Protein AF-A0A9N9FA40-F1 (afdb_monomer_lite)

Radius of gyration: 13.65 Å; chains: 1; bounding box: 37×22×40 Å

Sequence (79 aa):
MGGNHPIWHHFTKLGPDKDYKQGCAKCNYCDHKCNESVVRCEGHLRGCNNAGIEIKQSYFGPTFQEPEQKNLTSRQRNS

pLDDT: mean 79.22, std 16.95, range [41.44, 94.5]

Foldseek 3Di:
DDDPDVLCVQWPFPQDDPVDPATWIAGPQPRDIDHPDPVGSLVCLLAPPRNDPVNNCVRVHVPRDRDPPPDPPPDDDDD

Organism: NCBI:txid60492

Structure (mmCIF, N/CA/C/O backbone):
data_AF-A0A9N9FA40-F1
#
_entry.id   AF-A0A9N9FA40-F1
#
loop_
_atom_site.group_PDB
_atom_site.id
_atom_site.type_symbol
_atom_site.label_atom_id
_atom_site.label_alt_id
_atom_site.label_comp_id
_atom_site.label_asym_id
_atom_site.label_entity_id
_atom_site.label_seq_id
_atom_site.pdbx_PDB_ins_code
_atom_site.Cartn_x
_atom_site.Cartn_y
_atom_site.Cartn_z
_atom_site.occupancy
_atom_site.B_iso_or_equiv
_atom_site.auth_seq_id
_atom_site.auth_comp_id
_atom_site.auth_asym_id
_atom_site.auth_atom_id
_atom_site.pdbx_PDB_model_num
ATOM 1 N N . MET A 1 1 ? 21.202 -4.600 -1.127 1.00 41.72 1 MET A N 1
ATOM 2 C CA . MET A 1 1 ? 20.322 -4.884 0.027 1.00 41.72 1 MET A CA 1
ATOM 3 C C . MET A 1 1 ? 19.212 -3.839 0.008 1.00 41.72 1 MET A C 1
ATOM 5 O O . MET A 1 1 ? 19.421 -2.731 0.476 1.00 41.72 1 MET A O 1
ATOM 9 N N . GLY A 1 2 ? 18.121 -4.107 -0.716 1.00 46.09 2 GLY A N 1
ATOM 10 C CA . GLY A 1 2 ? 17.078 -3.112 -1.010 1.00 46.09 2 GLY A CA 1
ATOM 11 C C . GLY A 1 2 ? 16.027 -3.068 0.095 1.00 46.09 2 GLY A C 1
ATOM 12 O O . GLY A 1 2 ? 15.500 -4.111 0.460 1.00 46.09 2 GLY A O 1
ATOM 13 N N . GLY A 1 3 ? 15.776 -1.873 0.632 1.00 50.38 3 GLY A N 1
ATOM 14 C CA . GLY A 1 3 ? 15.042 -1.618 1.871 1.00 50.38 3 GLY A CA 1
ATOM 15 C C . GLY A 1 3 ? 13.672 -2.290 1.998 1.00 50.38 3 GLY A C 1
ATOM 16 O O . GLY A 1 3 ? 12.805 -2.157 1.130 1.00 50.38 3 GLY A O 1
ATOM 17 N N . ASN A 1 4 ? 13.477 -2.933 3.150 1.00 70.12 4 ASN A N 1
ATOM 18 C CA . ASN A 1 4 ? 12.197 -3.399 3.683 1.00 70.12 4 ASN A CA 1
ATOM 19 C C . ASN A 1 4 ? 11.326 -2.191 4.072 1.00 70.12 4 ASN A C 1
ATOM 21 O O . ASN A 1 4 ? 11.092 -1.913 5.244 1.00 70.12 4 ASN A O 1
ATOM 25 N N . HIS A 1 5 ? 10.899 -1.403 3.084 1.00 83.75 5 HIS A N 1
ATOM 26 C CA . HIS A 1 5 ? 9.908 -0.365 3.333 1.00 83.75 5 HIS A CA 1
ATOM 27 C C . HIS A 1 5 ? 8.573 -1.049 3.668 1.00 83.75 5 HIS A C 1
ATOM 29 O O . HIS A 1 5 ? 8.148 -1.913 2.894 1.00 83.75 5 HIS A O 1
ATOM 35 N N . PRO A 1 6 ? 7.885 -0.672 4.760 1.00 89.00 6 PRO A N 1
ATOM 36 C CA . PRO A 1 6 ? 6.649 -1.334 5.191 1.00 89.00 6 PRO A CA 1
ATOM 37 C C . PRO A 1 6 ? 5.552 -1.314 4.117 1.00 89.00 6 PRO A C 1
ATOM 39 O O . PRO A 1 6 ? 4.695 -2.190 4.090 1.00 89.00 6 PRO A O 1
ATOM 42 N N . ILE A 1 7 ? 5.622 -0.378 3.160 1.00 91.44 7 ILE A N 1
ATOM 43 C CA . ILE A 1 7 ? 4.689 -0.306 2.028 1.00 91.44 7 ILE A CA 1
ATOM 44 C C . ILE A 1 7 ? 4.659 -1.605 1.214 1.00 91.44 7 ILE A C 1
ATOM 46 O O . ILE A 1 7 ? 3.618 -1.967 0.680 1.00 91.44 7 ILE A O 1
ATOM 50 N N . TRP A 1 8 ? 5.762 -2.356 1.157 1.00 91.31 8 TRP A N 1
ATOM 51 C CA . TRP A 1 8 ? 5.827 -3.616 0.413 1.00 91.31 8 TRP A CA 1
ATOM 52 C C . TRP A 1 8 ? 5.006 -4.746 1.052 1.00 91.31 8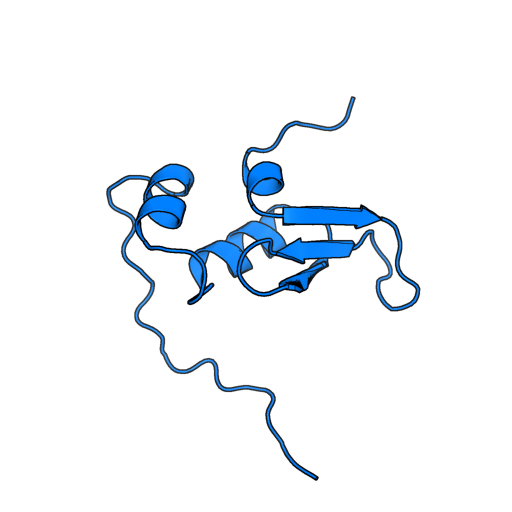 TRP A C 1
ATOM 54 O O . TRP A 1 8 ? 4.768 -5.755 0.404 1.00 91.31 8 TRP A O 1
ATOM 64 N N . HIS A 1 9 ? 4.499 -4.577 2.278 1.00 92.62 9 HIS A N 1
ATOM 65 C CA . HIS A 1 9 ? 3.508 -5.495 2.857 1.00 92.62 9 HIS A CA 1
ATOM 66 C C . HIS A 1 9 ? 2.127 -5.323 2.198 1.00 92.62 9 HIS A C 1
ATOM 68 O O . HIS A 1 9 ? 1.317 -6.248 2.163 1.00 92.62 9 HIS A O 1
ATOM 74 N N . HIS A 1 10 ? 1.868 -4.140 1.639 1.00 93.06 10 HIS A N 1
ATOM 75 C CA . HIS A 1 10 ? 0.605 -3.767 1.004 1.00 93.06 10 HIS A CA 1
ATOM 76 C C . HIS A 1 10 ? 0.637 -3.923 -0.526 1.00 93.06 10 HIS A C 1
ATOM 78 O O . HIS A 1 10 ? -0.410 -3.856 -1.175 1.00 93.06 10 HIS A O 1
ATOM 84 N N . PHE A 1 11 ? 1.824 -4.133 -1.106 1.00 93.31 11 PHE A N 1
ATOM 85 C CA . PHE A 1 11 ? 2.029 -4.217 -2.550 1.00 93.31 11 PHE A CA 1
ATOM 86 C C . PHE A 1 11 ? 2.948 -5.376 -2.929 1.00 93.31 11 PHE A C 1
ATOM 88 O O . PHE A 1 11 ? 4.049 -5.513 -2.406 1.00 93.31 11 PHE A O 1
ATOM 95 N N . THR A 1 12 ? 2.545 -6.149 -3.931 1.00 93.06 12 THR A N 1
ATOM 96 C CA . THR A 1 12 ? 3.382 -7.176 -4.554 1.00 93.06 12 THR A CA 1
ATOM 97 C C . THR A 1 12 ? 4.264 -6.546 -5.628 1.00 93.06 12 THR A C 1
ATOM 99 O O . THR A 1 12 ? 3.753 -5.972 -6.590 1.00 93.06 12 THR A O 1
ATOM 102 N N . LYS A 1 13 ? 5.589 -6.672 -5.510 1.00 90.38 13 LYS A N 1
ATOM 103 C CA . LYS A 1 13 ? 6.521 -6.277 -6.577 1.00 90.38 13 LYS A CA 1
ATOM 104 C C . LYS A 1 13 ? 6.452 -7.290 -7.717 1.00 90.38 13 LYS A C 1
ATOM 106 O O . LYS A 1 13 ? 6.710 -8.470 -7.506 1.00 90.38 13 LYS A O 1
ATOM 111 N N . LEU A 1 14 ? 6.098 -6.829 -8.910 1.00 87.69 14 LEU A N 1
ATOM 112 C CA . LEU A 1 14 ? 6.012 -7.648 -10.121 1.00 87.69 14 LEU A CA 1
ATOM 113 C C . LEU A 1 14 ? 7.292 -7.584 -10.967 1.00 87.69 14 LEU A C 1
ATOM 115 O O . LEU A 1 14 ? 7.472 -8.412 -11.854 1.00 87.69 14 LEU A O 1
ATOM 119 N N . GLY A 1 15 ? 8.191 -6.635 -10.690 1.00 81.38 15 GLY A N 1
ATOM 120 C CA . GLY A 1 15 ? 9.390 -6.423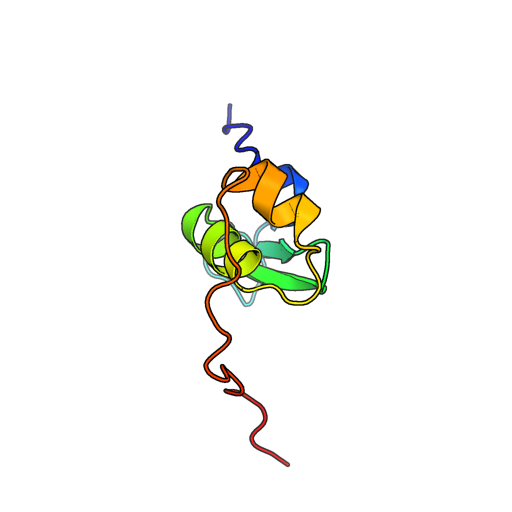 -11.498 1.00 81.38 15 GLY A CA 1
ATOM 121 C C . GLY A 1 15 ? 9.090 -5.693 -12.815 1.00 81.38 15 GLY A C 1
ATOM 122 O O . GLY A 1 15 ? 8.022 -5.094 -12.956 1.00 81.38 15 GLY A O 1
ATOM 123 N N . PRO A 1 16 ? 10.045 -5.645 -13.759 1.00 77.81 16 PRO A N 1
ATOM 124 C CA . PRO A 1 16 ? 9.889 -4.901 -15.005 1.00 77.81 16 PRO A CA 1
ATOM 125 C C . PRO A 1 16 ? 8.759 -5.484 -15.862 1.00 77.81 16 PRO A C 1
ATOM 127 O O . PRO A 1 16 ? 8.768 -6.662 -16.211 1.00 77.81 16 PRO A O 1
ATOM 130 N N . ASP A 1 17 ? 7.805 -4.629 -16.214 1.00 72.94 17 ASP A N 1
ATOM 131 C CA . ASP A 1 17 ? 6.688 -4.932 -17.106 1.00 72.94 17 ASP A CA 1
ATOM 132 C C . ASP A 1 17 ? 6.878 -4.135 -18.408 1.00 72.94 17 ASP A C 1
ATOM 134 O O . ASP A 1 17 ? 7.473 -3.056 -18.397 1.00 72.94 17 ASP A O 1
ATOM 138 N N . LYS A 1 18 ? 6.418 -4.664 -19.547 1.00 70.69 18 LYS A N 1
ATOM 139 C CA . LYS A 1 18 ? 6.636 -4.039 -20.865 1.00 70.69 18 LYS A CA 1
ATOM 140 C C . LYS A 1 18 ? 5.993 -2.651 -20.960 1.00 70.69 18 LYS A C 1
ATOM 142 O O . LYS A 1 18 ? 6.497 -1.804 -21.694 1.00 70.69 18 LYS A O 1
ATOM 147 N N . ASP A 1 19 ? 4.934 -2.415 -20.187 1.00 71.62 19 ASP A N 1
ATOM 148 C CA . ASP A 1 19 ? 4.204 -1.149 -20.134 1.00 71.62 19 ASP A CA 1
ATOM 149 C C . ASP A 1 19 ? 4.792 -0.149 -19.120 1.00 71.62 19 ASP A C 1
ATOM 151 O O . ASP A 1 19 ? 4.433 1.032 -19.112 1.00 71.62 19 ASP A O 1
ATOM 155 N N . TYR A 1 20 ? 5.740 -0.584 -18.281 1.00 66.62 20 TYR A N 1
ATOM 156 C CA . TYR A 1 20 ? 6.318 0.231 -17.217 1.00 66.62 20 TYR A CA 1
ATOM 157 C C . TYR A 1 20 ? 7.841 0.347 -17.371 1.00 66.62 20 TYR A C 1
ATOM 159 O O . TYR A 1 20 ? 8.595 -0.600 -17.174 1.00 66.62 20 TYR A O 1
ATOM 167 N N . LYS A 1 21 ? 8.327 1.566 -17.662 1.00 65.50 21 LYS A N 1
ATOM 168 C CA . LYS A 1 21 ? 9.775 1.863 -17.786 1.00 65.50 21 LYS A CA 1
ATOM 169 C C . LYS A 1 21 ? 10.589 1.557 -16.517 1.00 65.50 21 LYS A C 1
ATOM 171 O O . LYS A 1 21 ? 11.807 1.451 -16.587 1.00 65.50 21 LYS A O 1
ATOM 176 N N . GLN A 1 22 ? 9.932 1.487 -15.363 1.00 68.25 22 GLN A N 1
ATOM 177 C CA . GLN A 1 22 ? 10.497 1.080 -14.075 1.00 68.25 22 GLN A CA 1
ATOM 178 C C . GLN A 1 22 ? 9.702 -0.137 -13.587 1.00 68.25 22 GLN A C 1
ATOM 180 O O . GLN A 1 22 ? 8.589 -0.342 -14.062 1.00 68.25 22 GLN A O 1
ATOM 185 N N . GLY A 1 23 ? 10.244 -0.934 -12.659 1.00 81.94 23 GLY A N 1
ATOM 186 C CA . GLY A 1 23 ? 9.527 -2.085 -12.095 1.00 81.94 23 GLY A CA 1
ATOM 187 C C . GLY A 1 23 ? 8.082 -1.744 -11.708 1.00 81.94 23 GLY A C 1
ATOM 188 O O . GLY A 1 23 ? 7.778 -0.604 -11.355 1.00 81.94 23 GLY A O 1
ATOM 189 N N . CYS A 1 24 ? 7.179 -2.710 -11.807 1.00 88.88 24 CYS A N 1
ATOM 190 C CA . CYS A 1 24 ? 5.771 -2.573 -11.471 1.00 88.88 24 CYS A CA 1
ATOM 191 C C . CYS A 1 24 ? 5.511 -3.149 -10.075 1.00 88.88 24 CYS A C 1
ATOM 193 O O . CYS A 1 24 ? 6.073 -4.173 -9.690 1.00 88.88 24 CYS A O 1
ATOM 195 N N . ALA A 1 25 ? 4.607 -2.523 -9.333 1.00 91.25 25 ALA A N 1
ATOM 196 C CA . ALA A 1 25 ? 4.041 -3.029 -8.094 1.00 91.25 25 ALA A CA 1
ATOM 197 C C . ALA A 1 25 ? 2.518 -3.136 -8.231 1.00 91.25 25 ALA A C 1
ATOM 199 O O . ALA A 1 25 ? 1.889 -2.350 -8.938 1.00 91.25 25 ALA A O 1
ATOM 200 N N . LYS A 1 26 ? 1.919 -4.121 -7.570 1.00 92.69 26 LYS A N 1
ATOM 201 C CA . LYS A 1 26 ? 0.480 -4.381 -7.576 1.00 92.69 26 LYS A CA 1
ATOM 202 C C . LYS A 1 26 ? -0.068 -4.238 -6.167 1.00 92.69 26 LYS A C 1
ATOM 204 O O . LYS A 1 26 ? 0.448 -4.872 -5.255 1.00 92.69 26 LYS A O 1
ATOM 209 N N . CYS A 1 27 ? -1.106 -3.431 -5.991 1.00 93.88 27 CYS A N 1
ATOM 210 C CA . CYS A 1 27 ? -1.817 -3.313 -4.724 1.00 93.88 27 CYS A CA 1
ATOM 211 C C . CYS A 1 27 ? -2.479 -4.647 -4.356 1.00 93.88 27 CYS A C 1
ATOM 213 O O . CYS A 1 27 ? -3.198 -5.221 -5.172 1.00 93.88 27 CYS A O 1
ATOM 215 N N . ASN A 1 28 ? -2.279 -5.118 -3.125 1.00 94.50 28 ASN A N 1
ATOM 216 C CA . ASN A 1 28 ? -2.831 -6.395 -2.660 1.00 94.50 28 ASN A CA 1
ATOM 217 C C . ASN A 1 28 ? -4.345 -6.335 -2.370 1.00 94.50 28 ASN A C 1
ATOM 219 O O . ASN A 1 28 ? -4.962 -7.374 -2.171 1.00 94.50 28 ASN A O 1
ATOM 223 N N . TYR A 1 29 ? -4.938 -5.135 -2.336 1.00 92.88 29 TYR A N 1
ATOM 224 C CA . TYR A 1 29 ? -6.347 -4.923 -1.975 1.00 92.88 29 TYR A CA 1
ATOM 225 C C . TYR A 1 29 ? -7.278 -4.725 -3.175 1.00 92.88 29 TYR A C 1
ATOM 227 O O . TYR A 1 29 ? -8.464 -5.014 -3.083 1.00 92.88 29 TYR A O 1
ATOM 235 N N . CYS A 1 30 ? -6.776 -4.174 -4.281 1.00 91.44 30 CYS A N 1
ATOM 236 C CA . CYS A 1 30 ? -7.593 -3.832 -5.454 1.00 91.44 30 CYS A CA 1
ATOM 237 C C . CYS A 1 30 ? -6.953 -4.227 -6.788 1.00 91.44 30 CYS A C 1
ATOM 239 O O . CYS A 1 30 ? -7.423 -3.793 -7.838 1.00 91.44 30 CYS A O 1
ATOM 241 N N . ASP A 1 31 ? -5.833 -4.954 -6.745 1.00 89.81 31 ASP A N 1
ATOM 242 C CA . ASP A 1 31 ? -5.041 -5.371 -7.907 1.00 89.81 31 ASP A CA 1
ATOM 243 C C . ASP A 1 31 ? -4.556 -4.226 -8.819 1.00 89.81 31 ASP A C 1
ATOM 245 O O . ASP A 1 31 ? -4.022 -4.464 -9.906 1.00 89.81 31 ASP A O 1
ATOM 249 N N . HIS A 1 32 ? -4.673 -2.970 -8.375 1.00 89.00 32 HIS A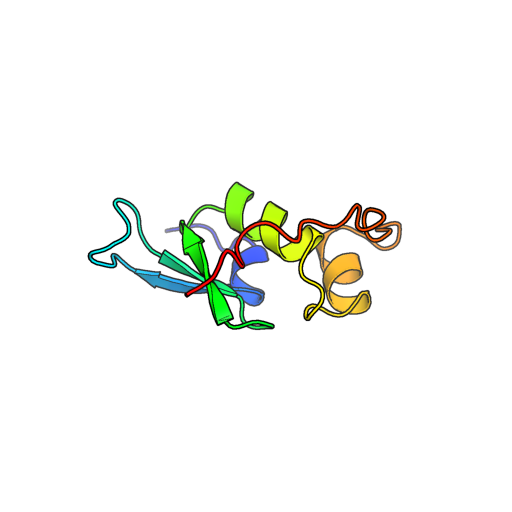 N 1
ATOM 250 C CA . HIS A 1 32 ? -4.195 -1.816 -9.125 1.00 89.00 32 HIS A CA 1
ATOM 251 C C . HIS A 1 32 ? -2.674 -1.868 -9.285 1.00 89.00 32 HIS A C 1
ATOM 253 O O . HIS A 1 32 ? -1.935 -1.996 -8.306 1.00 89.00 32 HIS A O 1
ATOM 259 N N . LYS A 1 33 ? -2.208 -1.729 -10.527 1.00 90.25 33 LYS A N 1
ATOM 260 C CA . LYS A 1 33 ? -0.787 -1.689 -10.873 1.00 90.25 33 LYS A CA 1
ATOM 261 C C . LYS A 1 33 ? -0.267 -0.252 -10.873 1.00 90.25 33 LYS A C 1
ATOM 263 O O . LYS A 1 33 ? -0.811 0.614 -11.557 1.00 90.25 33 LYS A O 1
ATOM 268 N N . CYS A 1 34 ? 0.820 -0.007 -10.155 1.00 88.06 34 CYS A N 1
ATOM 269 C CA . CYS A 1 34 ? 1.539 1.262 -10.144 1.00 88.06 34 CYS A CA 1
ATOM 270 C C . CYS A 1 34 ? 3.047 1.031 -10.282 1.00 88.06 34 CYS A C 1
ATOM 272 O O . CYS A 1 34 ? 3.533 -0.087 -10.133 1.00 88.06 34 CYS A O 1
ATOM 274 N N . ASN A 1 35 ? 3.812 2.089 -10.545 1.00 88.50 35 ASN A N 1
ATOM 275 C CA . ASN A 1 35 ? 5.272 1.985 -10.539 1.00 88.50 35 ASN A CA 1
ATOM 276 C C . ASN A 1 35 ? 5.751 1.480 -9.168 1.00 88.50 35 ASN A C 1
ATOM 278 O O . ASN A 1 35 ? 5.197 1.877 -8.140 1.00 88.50 35 ASN A O 1
ATOM 282 N N . GLU 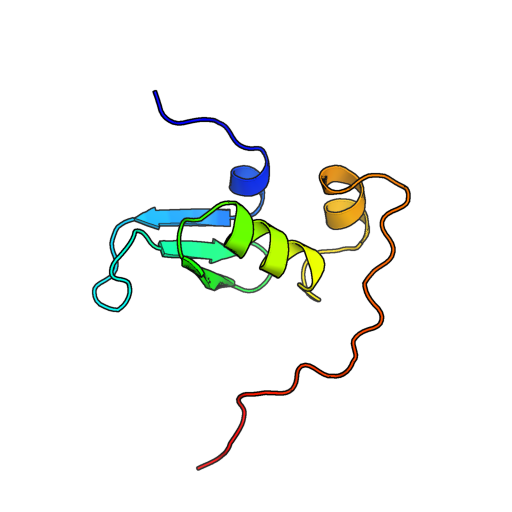A 1 36 ? 6.813 0.675 -9.155 1.00 89.00 36 GLU A N 1
ATOM 283 C CA . GLU A 1 36 ? 7.558 0.223 -7.975 1.00 89.00 36 GLU A CA 1
ATOM 284 C C . GLU A 1 36 ? 8.306 1.413 -7.345 1.00 89.00 36 GLU A C 1
ATOM 286 O O . GLU A 1 36 ? 9.528 1.513 -7.329 1.00 89.00 36 GLU A O 1
ATOM 291 N N . SER A 1 37 ? 7.536 2.374 -6.850 1.00 88.88 37 SER A N 1
ATOM 292 C CA . SER A 1 37 ? 7.984 3.589 -6.194 1.00 88.88 37 SER A CA 1
ATOM 293 C C . SER A 1 37 ? 7.195 3.726 -4.907 1.00 88.88 37 SER A C 1
ATOM 295 O O . SER A 1 37 ? 5.963 3.757 -4.940 1.00 88.88 37 SER A O 1
ATO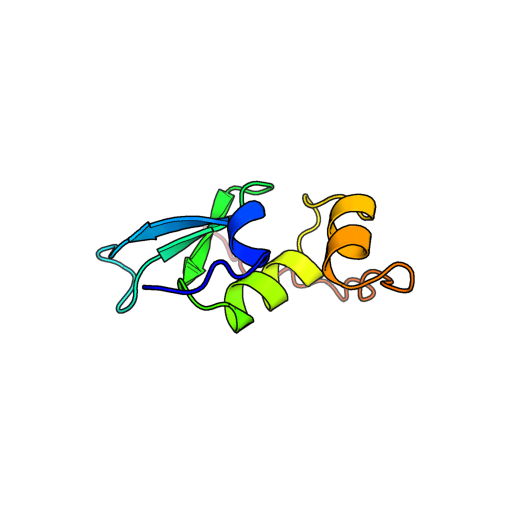M 297 N N . VAL A 1 38 ? 7.909 3.835 -3.786 1.00 89.56 38 VAL A N 1
ATOM 298 C CA . VAL A 1 38 ? 7.316 3.988 -2.450 1.00 89.56 38 VAL A CA 1
ATOM 299 C C . VAL A 1 38 ? 6.293 5.123 -2.447 1.00 89.56 38 VAL A C 1
ATOM 301 O O . VAL A 1 38 ? 5.136 4.885 -2.134 1.00 89.56 38 VAL A O 1
ATOM 304 N N . VAL A 1 39 ? 6.665 6.302 -2.954 1.00 90.31 39 VAL A N 1
ATOM 305 C CA . VAL A 1 39 ? 5.790 7.488 -3.011 1.00 90.31 39 VAL A CA 1
ATOM 306 C C . VAL A 1 39 ? 4.497 7.223 -3.795 1.00 90.31 39 VAL A C 1
ATOM 308 O O . VAL A 1 39 ? 3.421 7.680 -3.413 1.00 90.31 39 VAL A O 1
ATOM 311 N N . ARG A 1 40 ? 4.576 6.470 -4.902 1.00 89.56 40 ARG A N 1
ATOM 312 C CA . ARG A 1 40 ? 3.395 6.124 -5.714 1.00 89.56 40 ARG A CA 1
ATOM 313 C C . ARG A 1 40 ? 2.506 5.106 -5.006 1.00 89.56 40 ARG A C 1
ATOM 315 O O . ARG A 1 40 ? 1.288 5.266 -5.020 1.00 89.56 40 ARG A O 1
ATOM 322 N N . CYS A 1 41 ? 3.111 4.100 -4.381 1.00 91.56 41 CYS A N 1
ATOM 323 C CA . CYS A 1 41 ? 2.399 3.075 -3.623 1.00 91.56 41 CYS A CA 1
ATOM 324 C C . CYS A 1 41 ? 1.716 3.681 -2.387 1.00 91.56 41 CYS A C 1
ATOM 326 O O . CYS A 1 41 ? 0.544 3.421 -2.148 1.00 91.56 41 CYS A O 1
ATOM 328 N N . GLU A 1 42 ? 2.391 4.563 -1.650 1.00 92.19 42 GLU A N 1
ATOM 329 C CA . GLU A 1 42 ? 1.810 5.290 -0.515 1.00 92.19 42 GLU A CA 1
ATOM 330 C C . GLU A 1 42 ? 0.652 6.186 -0.950 1.00 92.19 42 GLU A C 1
ATOM 332 O O . GLU A 1 42 ? -0.418 6.154 -0.343 1.00 92.19 42 GLU A O 1
ATOM 337 N N . GLY A 1 43 ? 0.821 6.933 -2.046 1.00 91.56 43 GLY A N 1
ATOM 338 C CA . GLY A 1 43 ? -0.255 7.739 -2.619 1.00 91.56 43 GLY A CA 1
ATOM 339 C C . GLY A 1 43 ? -1.481 6.899 -2.989 1.00 91.56 43 GLY A C 1
ATOM 340 O O . GLY A 1 43 ? -2.609 7.307 -2.716 1.00 91.56 43 GLY A O 1
ATOM 341 N N . HIS A 1 44 ? -1.267 5.704 -3.549 1.00 92.06 44 HIS A N 1
ATOM 342 C CA . HIS A 1 44 ? -2.352 4.767 -3.829 1.00 92.06 44 HIS A CA 1
ATOM 343 C C . HIS A 1 44 ? -2.991 4.225 -2.544 1.00 92.06 44 HIS A C 1
ATOM 345 O O . HIS A 1 44 ? -4.209 4.295 -2.414 1.00 92.06 44 HIS A O 1
ATOM 351 N N . LEU A 1 45 ? -2.204 3.726 -1.582 1.00 91.50 45 LEU A N 1
ATOM 352 C CA . LEU A 1 45 ? -2.709 3.159 -0.324 1.00 91.50 45 LEU A CA 1
ATOM 353 C C . LEU A 1 45 ? -3.570 4.169 0.441 1.00 91.50 45 LEU A C 1
ATOM 355 O O . LEU A 1 45 ? -4.632 3.816 0.951 1.00 91.50 45 LEU A O 1
ATOM 359 N N . ARG A 1 46 ? -3.152 5.439 0.442 1.00 90.56 46 ARG A N 1
ATOM 360 C CA . ARG A 1 46 ? -3.873 6.548 1.071 1.00 90.56 46 ARG A CA 1
ATOM 361 C C . ARG A 1 46 ? -5.298 6.720 0.537 1.00 90.56 46 ARG A C 1
ATOM 363 O O . ARG A 1 46 ? -6.195 7.044 1.307 1.00 90.56 46 ARG A O 1
ATOM 370 N N . GLY A 1 47 ? -5.494 6.529 -0.768 1.00 88.00 47 GLY A N 1
ATOM 371 C CA . GLY A 1 47 ? -6.784 6.687 -1.448 1.00 88.00 47 GLY A CA 1
ATOM 372 C C . GLY A 1 47 ? -7.480 5.374 -1.817 1.00 88.00 47 GLY A C 1
ATOM 373 O O . GLY A 1 47 ? -8.526 5.402 -2.463 1.00 88.00 47 GLY A O 1
ATOM 374 N N . CYS A 1 48 ? -6.908 4.220 -1.469 1.00 90.06 48 CYS A N 1
ATOM 375 C CA . CYS A 1 48 ? -7.430 2.928 -1.899 1.00 90.06 48 CYS A CA 1
ATOM 376 C C . CYS A 1 48 ? -8.703 2.580 -1.121 1.00 90.06 48 CYS A C 1
ATOM 378 O O . CYS A 1 48 ? -8.632 2.217 0.048 1.00 90.06 48 CYS A O 1
ATOM 380 N N . ASN A 1 49 ? -9.866 2.632 -1.772 1.00 87.12 49 ASN A N 1
ATOM 381 C CA . ASN A 1 49 ? -11.153 2.288 -1.148 1.00 87.12 49 ASN A CA 1
ATOM 382 C C . ASN A 1 49 ? -11.250 0.824 -0.696 1.00 87.12 49 ASN A C 1
ATOM 384 O O . ASN A 1 49 ? -11.999 0.516 0.221 1.00 87.12 49 ASN A O 1
ATOM 388 N N . ASN A 1 50 ? -10.484 -0.075 -1.320 1.00 89.94 50 ASN A N 1
ATOM 389 C CA . ASN A 1 50 ? -10.459 -1.489 -0.937 1.00 89.94 50 ASN A CA 1
ATOM 390 C C . ASN A 1 50 ? -9.506 -1.768 0.234 1.00 89.94 50 ASN A C 1
ATOM 392 O O . ASN A 1 50 ? -9.602 -2.814 0.869 1.00 89.94 50 ASN A O 1
ATOM 396 N N . ALA A 1 51 ? -8.572 -0.857 0.527 1.00 88.12 51 ALA A N 1
ATOM 397 C CA . ALA A 1 51 ? -7.775 -0.950 1.740 1.00 88.12 51 ALA A CA 1
ATOM 398 C C . ALA A 1 51 ? -8.627 -0.441 2.909 1.00 88.12 51 ALA A C 1
ATOM 400 O O . ALA A 1 51 ? -9.027 0.725 2.929 1.00 88.12 51 ALA A O 1
ATOM 401 N N . GLY A 1 52 ? -8.907 -1.314 3.877 1.00 88.25 52 GLY A N 1
ATOM 402 C CA . GLY A 1 52 ? -9.665 -0.944 5.071 1.00 88.25 52 GLY A CA 1
ATOM 403 C C . GLY A 1 52 ? -8.995 0.191 5.850 1.00 88.25 52 GLY A C 1
ATOM 404 O O . GLY A 1 52 ? -7.769 0.337 5.832 1.00 88.25 52 GLY A O 1
ATOM 405 N N . ILE A 1 53 ? -9.798 0.989 6.557 1.00 87.94 53 ILE A N 1
ATOM 406 C CA . ILE A 1 53 ? -9.301 2.104 7.375 1.00 87.94 53 ILE A CA 1
ATOM 407 C C . ILE A 1 53 ? -8.262 1.645 8.408 1.00 87.94 53 ILE A C 1
ATOM 409 O O . ILE A 1 53 ? -7.274 2.339 8.612 1.00 87.94 53 ILE A O 1
ATOM 413 N N . GLU A 1 54 ? -8.412 0.442 8.970 1.00 90.69 54 GLU A N 1
ATOM 414 C CA . GLU A 1 54 ? -7.471 -0.143 9.936 1.00 90.69 54 GLU A CA 1
ATOM 415 C C . GLU A 1 54 ? -6.073 -0.347 9.337 1.00 90.69 54 GLU A C 1
ATOM 417 O O . GLU A 1 54 ? -5.067 -0.033 9.968 1.00 90.69 54 GLU A O 1
ATOM 422 N N . ILE A 1 55 ? -5.996 -0.799 8.080 1.00 90.56 55 ILE A N 1
ATOM 423 C CA . ILE A 1 55 ? -4.730 -0.940 7.350 1.00 90.56 55 ILE A CA 1
ATOM 424 C C . ILE A 1 55 ? -4.089 0.432 7.144 1.00 90.56 55 ILE A C 1
ATOM 426 O O . ILE A 1 55 ? -2.893 0.612 7.380 1.00 90.56 55 ILE A O 1
ATOM 430 N N . LYS A 1 56 ? -4.890 1.416 6.719 1.00 89.81 56 LYS A N 1
ATOM 431 C CA . LYS A 1 56 ? -4.410 2.781 6.485 1.00 89.81 56 LYS A CA 1
ATOM 432 C C . LYS A 1 56 ? -3.930 3.422 7.789 1.00 89.81 56 LYS A C 1
ATOM 434 O O . LYS A 1 56 ? -2.879 4.048 7.790 1.00 89.81 56 LYS A O 1
ATOM 439 N N . GLN A 1 57 ? -4.639 3.225 8.897 1.00 91.56 57 GLN A N 1
ATOM 440 C CA . GLN A 1 57 ? -4.258 3.731 10.218 1.00 91.56 57 GLN A CA 1
ATOM 441 C C . GLN A 1 57 ? -3.036 3.015 10.795 1.00 91.56 57 GLN A C 1
ATOM 443 O O . GLN A 1 57 ? -2.190 3.651 11.419 1.00 91.56 57 GLN A O 1
ATOM 448 N N . SER A 1 58 ? -2.894 1.712 10.549 1.00 91.25 58 SER A N 1
ATOM 449 C CA . SER A 1 58 ? -1.693 0.968 10.933 1.00 91.25 58 SER A CA 1
ATOM 450 C C . SER A 1 58 ? -0.445 1.490 10.212 1.00 91.25 58 SER A C 1
ATOM 452 O O . SER A 1 58 ? 0.622 1.536 10.819 1.00 91.25 58 SER A O 1
ATOM 454 N N . TYR A 1 59 ? -0.579 1.921 8.952 1.00 91.19 59 TYR A N 1
ATOM 455 C CA . TYR A 1 59 ? 0.535 2.434 8.151 1.00 91.19 59 TYR A CA 1
ATOM 456 C C . TYR A 1 59 ? 0.806 3.937 8.349 1.00 91.19 59 TYR A C 1
ATOM 458 O O . TYR A 1 59 ? 1.937 4.339 8.608 1.00 91.19 59 TYR A O 1
ATOM 466 N N . PHE A 1 60 ? -0.220 4.784 8.211 1.00 90.31 60 PHE A N 1
ATOM 467 C CA . PHE A 1 60 ? -0.106 6.250 8.253 1.00 90.31 60 PHE A CA 1
ATOM 468 C C . PHE A 1 60 ? -0.267 6.843 9.662 1.00 90.31 60 PHE A C 1
ATOM 470 O O . PHE A 1 60 ? -0.041 8.039 9.847 1.00 90.31 60 PHE A O 1
ATOM 477 N N . GLY A 1 61 ? -0.656 6.030 10.644 1.00 90.69 61 GLY A N 1
ATOM 478 C CA . GLY A 1 61 ? -0.889 6.431 12.028 1.00 90.69 61 GLY A CA 1
ATOM 479 C C . GLY A 1 61 ? -2.376 6.465 12.414 1.00 90.69 61 GLY A C 1
ATOM 480 O O . GLY A 1 61 ? -3.252 6.597 11.558 1.00 90.69 61 GLY A O 1
ATOM 481 N N . PRO A 1 62 ? -2.691 6.386 13.720 1.00 88.19 62 PRO A N 1
ATOM 482 C CA . PRO A 1 62 ? -4.063 6.247 14.225 1.00 88.19 62 PRO A CA 1
ATOM 483 C C . PRO A 1 62 ? -4.948 7.471 13.952 1.00 88.19 62 PRO A C 1
ATOM 485 O O . PRO A 1 62 ? -6.170 7.375 13.964 1.00 88.19 62 PRO A O 1
ATOM 488 N N . THR A 1 63 ? -4.339 8.626 13.685 1.00 87.31 63 THR A N 1
ATOM 489 C CA . THR A 1 63 ? -5.034 9.865 13.315 1.00 87.31 63 THR A CA 1
ATOM 490 C C . THR A 1 63 ? -5.314 9.961 11.818 1.00 87.31 63 THR A C 1
ATOM 492 O O . THR A 1 63 ? -5.826 10.982 11.356 1.00 87.31 63 THR A O 1
ATOM 495 N N . PHE A 1 64 ? -4.983 8.923 11.043 1.00 86.06 64 PHE A N 1
ATOM 496 C CA . PHE A 1 64 ? -5.283 8.886 9.626 1.00 86.06 64 PHE A CA 1
ATOM 497 C C . PHE A 1 64 ? -6.797 8.937 9.409 1.00 86.06 64 PHE A C 1
ATOM 499 O O . PHE A 1 64 ? -7.535 8.013 9.756 1.00 86.06 64 PHE A O 1
ATOM 506 N N . GLN A 1 65 ? -7.237 10.034 8.805 1.00 79.69 65 GLN A N 1
ATOM 507 C CA . GLN A 1 65 ? -8.569 10.182 8.249 1.00 79.69 65 GLN A CA 1
ATOM 508 C C . GLN A 1 65 ? -8.463 9.952 6.749 1.00 79.69 65 GLN A C 1
ATOM 510 O O . GLN A 1 65 ? -7.548 10.474 6.099 1.00 79.69 65 GLN A O 1
ATOM 515 N N . GLU A 1 66 ? -9.384 9.161 6.200 1.00 71.44 66 GLU A N 1
ATOM 516 C CA . GLU A 1 66 ? -9.480 9.050 4.753 1.00 71.44 66 GLU A CA 1
ATOM 517 C C . GLU A 1 66 ? -9.630 10.452 4.166 1.00 71.44 66 GLU A C 1
ATOM 519 O O . GLU A 1 66 ? -10.484 11.215 4.628 1.00 71.44 66 GLU A O 1
ATOM 524 N N . PRO A 1 67 ? -8.782 10.834 3.193 1.00 67.75 67 PRO A N 1
ATOM 525 C CA . PRO A 1 67 ? -9.000 12.083 2.497 1.00 67.75 67 PRO A CA 1
ATOM 526 C C . PRO A 1 67 ? -10.398 12.003 1.892 1.00 67.75 67 PRO A C 1
ATOM 528 O O . PRO A 1 67 ? -10.683 11.064 1.147 1.00 67.75 67 PRO A O 1
ATOM 531 N N . GLU A 1 68 ? -11.261 12.954 2.263 1.00 57.41 68 GLU A N 1
ATOM 532 C CA . GLU A 1 68 ? -12.626 13.060 1.757 1.00 57.41 68 GLU A CA 1
ATOM 533 C C . GLU A 1 68 ? -12.569 12.873 0.242 1.00 57.41 68 GLU A C 1
ATOM 535 O O . GLU A 1 68 ? -11.913 13.647 -0.467 1.00 57.41 68 GLU A O 1
ATOM 540 N N . GLN A 1 69 ? -13.134 11.759 -0.232 1.00 54.78 69 GLN A N 1
ATOM 541 C CA . GLN A 1 69 ? -13.037 11.346 -1.621 1.00 54.78 69 GLN A CA 1
ATOM 542 C C . GLN A 1 69 ? -13.771 12.371 -2.481 1.00 54.78 69 GLN A C 1
ATOM 544 O O . GLN A 1 69 ? -14.939 12.208 -2.832 1.00 54.78 69 GLN A O 1
ATOM 549 N N . LYS A 1 70 ? -13.072 13.429 -2.888 1.00 47.91 70 LYS A N 1
ATOM 550 C CA . LYS A 1 70 ? -13.455 14.212 -4.054 1.00 47.91 70 LYS A CA 1
ATOM 551 C C . LYS A 1 70 ? -13.232 13.317 -5.262 1.00 47.91 70 LYS A C 1
ATOM 553 O O . LYS A 1 70 ? -12.167 13.359 -5.864 1.00 47.91 70 LYS A O 1
ATOM 558 N N . ASN A 1 71 ? -14.214 12.447 -5.515 1.00 43.91 71 ASN A N 1
ATOM 559 C CA . ASN A 1 71 ? -14.507 11.755 -6.766 1.00 43.91 71 ASN A CA 1
ATOM 560 C C . ASN A 1 71 ? -13.346 11.800 -7.774 1.00 43.91 71 ASN A C 1
ATOM 562 O O . ASN A 1 71 ? -13.387 12.536 -8.756 1.00 43.91 71 ASN A O 1
ATOM 566 N N . LEU A 1 72 ? -12.311 10.981 -7.571 1.00 48.22 72 LEU A N 1
ATOM 567 C CA . LEU A 1 72 ? -11.381 10.647 -8.651 1.00 48.22 72 LEU A CA 1
ATOM 568 C C . LEU A 1 72 ? -12.001 9.530 -9.501 1.00 48.22 72 LEU A C 1
ATOM 570 O O . LEU A 1 72 ? -11.396 8.499 -9.776 1.00 48.22 72 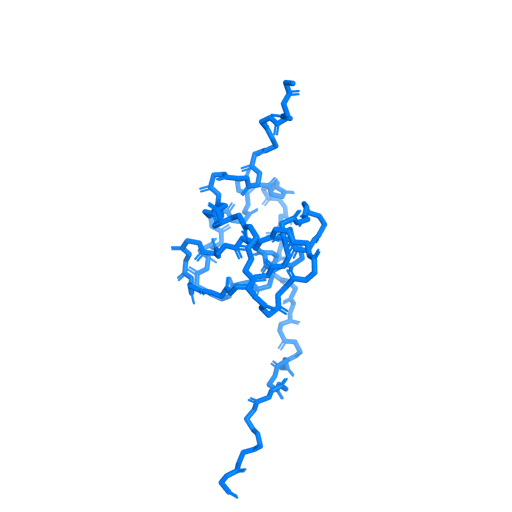LEU A O 1
ATOM 574 N N . THR A 1 73 ? -13.233 9.761 -9.955 1.00 42.16 73 THR A N 1
ATOM 575 C CA . THR A 1 73 ? -13.809 9.103 -11.124 1.00 42.16 73 THR A CA 1
ATOM 576 C C . THR A 1 73 ? -13.155 9.732 -12.350 1.00 42.16 73 THR A C 1
ATOM 578 O O . THR A 1 73 ? -13.675 10.620 -13.015 1.00 42.16 73 THR A O 1
ATOM 581 N N . SER A 1 74 ? -11.923 9.334 -12.643 1.00 49.66 74 SER A N 1
ATOM 582 C CA . SER A 1 74 ? -11.256 9.753 -13.875 1.00 49.66 74 SER A CA 1
ATOM 583 C C . SER A 1 74 ? -10.445 8.609 -14.449 1.00 49.66 74 SER A C 1
ATOM 585 O O . SER A 1 74 ? -9.220 8.623 -14.414 1.00 49.66 74 SER A O 1
ATOM 587 N N . ARG A 1 75 ? -11.172 7.620 -14.985 1.00 44.97 75 ARG A N 1
ATOM 588 C CA . ARG A 1 75 ? -10.983 7.050 -16.337 1.00 44.97 75 ARG A CA 1
ATOM 589 C C . ARG A 1 75 ? -11.978 5.904 -16.588 1.00 44.97 75 ARG A C 1
ATOM 591 O O . ARG A 1 75 ? -11.602 4.769 -16.835 1.00 44.97 75 ARG A O 1
ATOM 598 N N . GLN A 1 76 ? -13.266 6.236 -16.578 1.00 48.97 76 GLN A N 1
ATOM 599 C CA . GLN A 1 76 ? -14.240 5.580 -17.452 1.00 48.97 76 GLN A CA 1
ATOM 600 C C . GLN A 1 76 ? -14.744 6.649 -18.429 1.00 48.97 76 GLN A C 1
ATOM 602 O O . GLN A 1 76 ? -15.645 7.421 -18.126 1.00 48.97 76 GLN A O 1
ATOM 607 N N . ARG A 1 77 ? -14.088 6.757 -19.585 1.00 50.53 77 ARG A N 1
ATOM 608 C CA . ARG A 1 77 ? -14.687 7.281 -20.820 1.00 50.53 77 ARG A CA 1
ATOM 609 C C . ARG A 1 77 ? -14.390 6.206 -21.863 1.00 50.53 77 ARG A C 1
ATOM 611 O O . ARG A 1 77 ? -13.229 6.047 -22.212 1.00 50.53 77 ARG A O 1
ATOM 618 N N . ASN A 1 78 ? -15.252 5.200 -21.929 1.00 44.28 78 ASN A N 1
ATOM 619 C CA . ASN A 1 78 ? -16.478 5.106 -22.732 1.00 44.28 78 ASN A CA 1
ATOM 620 C C . ASN A 1 78 ? -16.150 4.603 -24.143 1.00 44.28 78 ASN A C 1
ATOM 622 O O . ASN A 1 78 ? -15.168 5.049 -24.731 1.00 44.28 78 ASN A O 1
ATOM 626 N N . SER A 1 79 ? -16.964 3.633 -24.556 1.00 41.44 79 SER A N 1
ATOM 627 C CA . SER A 1 79 ? -16.944 2.823 -25.775 1.00 41.44 79 SER A CA 1
ATOM 628 C C . SER A 1 79 ? -16.751 3.576 -27.084 1.00 41.44 79 SER A C 1
ATOM 630 O O . SER A 1 79 ? -17.127 4.769 -27.146 1.00 41.44 79 SER A O 1
#

Secondary structure (DSSP, 8-state):
-----GGGGTEEEEE--TT-SS-EEEETTT--EEES-HHHHHHHHHH-TTS-HHHHHHHH-TT-PPP-------S----